Protein AF-A0A8X6KFC6-F1 (afdb_monomer_lite)

Secondary structure (DSSP, 8-state):
--PPP-PPPHHHHHHHHHHHHTT--HHHHHHHHT--HHHHHHHHHHHHHH---SPPPPPP----PPPHHHHHHHHHHHHH---GGGHHHHHHHHHHHHHHHHHHT--

InterPro domains:
  IPR009057 Homedomain-like superfamily [SSF46689] (2-92)
  IPR036388 Winged helix-like DNA-binding domain superfamily [G3DSA:1.10.10.10] (2-54)

Sequence (107 aa):
MTRSPKEATKRVRKLFVFHFNEGKSARCIAKLVNDHHPTMQYVIRLFKEENRIEKNKPSKECPKRLTQSDHRFIVRKFIKTPRFDVWDKMQACIRNRKSKTTKLSVI

Radius of gyration: 24.63 Å; chains: 1; bounding box: 44×31×63 Å

Foldseek 3Di:
DDDDDDADD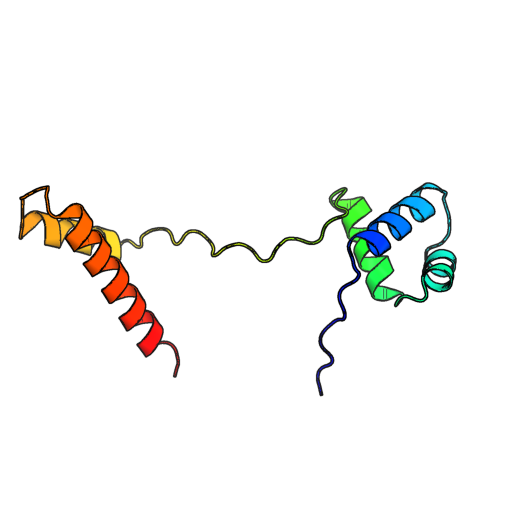LVLLVQLVVVVVVVDDLVVSCVVSVHDSVNSVVSVVCCVPPVDSDDDDPPPPDPDDQDPVNVVVVVVVCVVPVDPVCPVVSVVVVVVVVVVVVVVVPD

Organism: Trichonephila clavata (NCBI:txid2740835)

Structure (mmCIF, N/CA/C/O backbone):
data_AF-A0A8X6KFC6-F1
#
_entry.id   AF-A0A8X6KFC6-F1
#
loop_
_atom_site.group_PDB
_atom_site.id
_atom_site.type_symbol
_atom_site.label_atom_id
_atom_site.label_alt_id
_atom_site.label_comp_id
_atom_site.label_asym_id
_atom_site.label_entity_id
_atom_site.label_seq_id
_atom_site.pdbx_PDB_ins_code
_atom_site.Cartn_x
_atom_site.Cartn_y
_atom_site.Cartn_z
_atom_site.occupancy
_atom_site.B_iso_or_equiv
_atom_site.auth_seq_id
_atom_site.auth_comp_id
_atom_site.auth_asym_id
_atom_site.auth_atom_id
_atom_site.pdbx_PDB_model_num
ATOM 1 N N . MET A 1 1 ? 9.675 -17.777 12.733 1.00 41.97 1 MET A N 1
ATOM 2 C CA . MET A 1 1 ? 8.550 -17.562 11.794 1.00 41.97 1 MET A CA 1
ATOM 3 C C . MET A 1 1 ? 8.170 -16.088 11.811 1.00 41.97 1 MET A C 1
ATOM 5 O O . MET A 1 1 ? 7.612 -15.624 12.796 1.00 41.97 1 MET A O 1
ATOM 9 N N . THR A 1 2 ? 8.525 -15.320 10.783 1.00 47.56 2 THR A N 1
ATOM 10 C CA . THR A 1 2 ? 8.122 -13.911 10.659 1.00 47.56 2 THR A CA 1
ATOM 11 C C . THR A 1 2 ? 6.700 -13.851 10.105 1.00 47.56 2 THR A C 1
ATOM 13 O O . THR A 1 2 ? 6.445 -14.188 8.953 1.00 47.56 2 THR A O 1
ATOM 16 N N . ARG A 1 3 ? 5.738 -13.479 10.956 1.00 50.12 3 ARG A N 1
ATOM 17 C CA . ARG A 1 3 ? 4.333 -13.314 10.565 1.00 50.12 3 ARG A CA 1
ATOM 18 C C . ARG A 1 3 ? 4.242 -12.116 9.617 1.00 50.12 3 ARG A C 1
ATOM 20 O O . ARG A 1 3 ? 4.559 -10.999 10.020 1.00 50.12 3 ARG A O 1
ATOM 27 N N . SER A 1 4 ? 3.843 -12.339 8.367 1.00 55.78 4 SER A N 1
ATOM 28 C CA . SER A 1 4 ? 3.606 -11.245 7.424 1.00 55.78 4 SER A CA 1
ATOM 29 C C . SER A 1 4 ? 2.504 -10.325 7.977 1.00 55.78 4 SER A C 1
ATOM 31 O O . SER A 1 4 ? 1.502 -10.824 8.507 1.00 55.78 4 SER A O 1
ATOM 33 N N . PRO A 1 5 ? 2.669 -8.989 7.924 1.00 61.06 5 PRO A N 1
ATOM 34 C CA . PRO A 1 5 ? 1.659 -8.075 8.443 1.00 61.06 5 PRO A CA 1
ATOM 35 C C . PRO A 1 5 ? 0.330 -8.280 7.709 1.00 61.06 5 PRO A C 1
ATOM 37 O O . PRO A 1 5 ? 0.252 -8.101 6.494 1.00 61.06 5 PRO A O 1
ATOM 40 N N . LYS A 1 6 ? -0.723 -8.660 8.442 1.00 67.69 6 LYS A N 1
ATOM 41 C CA . LYS A 1 6 ? -2.077 -8.774 7.888 1.00 67.69 6 LYS A CA 1
ATOM 42 C C . LYS A 1 6 ? -2.561 -7.364 7.559 1.00 67.69 6 LYS A C 1
ATOM 44 O O . LYS A 1 6 ? -2.698 -6.527 8.448 1.00 67.69 6 LYS A O 1
ATOM 49 N N . GLU A 1 7 ? -2.755 -7.073 6.279 1.00 68.44 7 GLU A N 1
ATOM 50 C CA . GLU A 1 7 ? -3.152 -5.732 5.866 1.00 68.44 7 GLU A CA 1
ATOM 51 C C . GLU A 1 7 ? -4.631 -5.475 6.160 1.00 68.44 7 GLU A C 1
ATOM 53 O O . GLU A 1 7 ? -5.500 -6.243 5.744 1.00 68.44 7 GLU A O 1
ATOM 58 N N . ALA A 1 8 ? -4.928 -4.357 6.829 1.00 73.75 8 ALA A N 1
ATOM 59 C CA . ALA A 1 8 ? -6.302 -3.890 6.965 1.00 73.75 8 ALA A CA 1
ATOM 60 C C . ALA A 1 8 ? -6.902 -3.585 5.587 1.00 73.75 8 ALA A C 1
ATOM 62 O O . ALA A 1 8 ? -6.316 -2.858 4.773 1.00 73.75 8 ALA A O 1
ATOM 63 N N . THR A 1 9 ? -8.101 -4.113 5.346 1.00 84.38 9 THR A N 1
ATOM 64 C CA . THR A 1 9 ? -8.850 -3.829 4.123 1.00 84.38 9 THR A CA 1
ATOM 65 C C . THR A 1 9 ? -9.249 -2.352 4.056 1.00 84.38 9 THR A C 1
ATOM 67 O O . THR A 1 9 ? -9.404 -1.663 5.066 1.00 84.38 9 THR A O 1
ATOM 70 N N . LYS A 1 10 ? -9.466 -1.841 2.840 1.00 85.75 10 LYS A N 1
ATOM 71 C CA . LYS A 1 10 ? -9.869 -0.442 2.604 1.00 85.75 10 LYS A CA 1
ATOM 72 C C . LYS A 1 10 ? -11.135 -0.041 3.378 1.00 85.75 10 LYS A C 1
ATOM 74 O O . LYS A 1 10 ? -11.241 1.100 3.816 1.00 85.75 10 LYS A O 1
ATOM 79 N N . ARG A 1 11 ? -12.083 -0.971 3.558 1.00 87.06 11 ARG A N 1
ATOM 80 C CA . ARG A 1 11 ? -13.324 -0.744 4.322 1.00 87.06 11 ARG A CA 1
ATOM 81 C C . ARG A 1 11 ? -13.035 -0.482 5.800 1.00 87.06 11 ARG A C 1
ATOM 83 O O . ARG A 1 11 ? -13.535 0.495 6.342 1.00 87.06 11 ARG A O 1
ATOM 90 N N . VAL A 1 12 ? -12.168 -1.291 6.405 1.00 86.94 12 VAL A N 1
ATOM 91 C CA . VAL A 1 12 ? -11.752 -1.144 7.807 1.00 86.94 12 VAL A CA 1
ATOM 92 C C . VAL A 1 12 ? -11.069 0.206 8.046 1.00 86.94 12 VAL A C 1
ATOM 94 O O . VAL A 1 12 ? -11.418 0.917 8.983 1.00 86.94 12 VAL A O 1
ATOM 97 N N . ARG A 1 13 ? -10.177 0.632 7.141 1.00 87.69 13 ARG A N 1
ATOM 98 C CA . ARG A 1 13 ? -9.524 1.951 7.244 1.00 87.69 13 ARG A CA 1
ATOM 99 C C . ARG A 1 13 ? -10.503 3.122 7.158 1.00 87.69 13 ARG A C 1
ATOM 101 O O . ARG A 1 13 ? -10.359 4.080 7.908 1.00 87.69 13 ARG A O 1
ATOM 108 N N . LYS A 1 14 ? -11.510 3.039 6.279 1.00 90.19 14 LYS A N 1
ATOM 109 C CA . LYS A 1 14 ? -12.588 4.041 6.213 1.00 90.19 14 LYS A CA 1
ATOM 110 C C . LYS A 1 14 ? -13.366 4.112 7.527 1.00 90.19 14 LYS A C 1
ATOM 112 O O . LYS A 1 14 ? -13.662 5.209 7.984 1.00 90.19 14 LYS A O 1
ATOM 117 N N . LEU A 1 15 ? -13.644 2.961 8.141 1.00 89.50 15 LEU A N 1
ATOM 118 C CA . LEU A 1 15 ? -14.344 2.890 9.424 1.00 89.50 15 LEU A CA 1
ATOM 119 C C . LEU A 1 15 ? -13.534 3.541 10.556 1.00 89.50 15 LEU A C 1
ATOM 121 O O . LEU A 1 15 ? -14.089 4.261 11.381 1.00 89.50 15 LEU A O 1
ATOM 125 N N . PHE A 1 16 ? -12.211 3.339 10.563 1.00 88.94 16 PHE A N 1
ATOM 126 C CA . PHE A 1 16 ? -11.318 4.001 11.515 1.00 88.94 16 PHE A CA 1
ATOM 127 C C . PHE A 1 16 ? -11.365 5.520 11.401 1.00 88.94 16 PHE A C 1
ATOM 129 O O . PHE A 1 16 ? -11.515 6.192 12.416 1.00 88.94 16 PHE A O 1
ATOM 136 N N . VAL A 1 17 ? -11.265 6.056 10.182 1.00 89.25 17 VAL A N 1
ATOM 137 C CA . VAL A 1 17 ? -11.310 7.506 9.948 1.00 89.25 17 VAL A CA 1
ATOM 138 C C . VAL A 1 17 ? -12.676 8.083 10.319 1.00 89.25 17 VAL A C 1
ATOM 140 O O . VAL A 1 17 ? -12.738 9.126 10.958 1.00 89.25 17 VAL A O 1
ATOM 143 N N . PHE A 1 18 ? -13.763 7.380 9.990 1.00 91.62 18 PHE A N 1
ATOM 144 C CA . PHE A 1 18 ? -15.120 7.798 10.337 1.00 91.62 18 PHE A CA 1
ATOM 145 C C . PHE A 1 18 ? -15.290 7.976 11.852 1.00 91.62 18 PHE A C 1
ATOM 147 O O . PHE A 1 18 ? -15.613 9.066 12.311 1.00 91.62 18 PHE A O 1
ATOM 154 N N . HIS A 1 19 ? -14.970 6.951 12.644 1.00 90.31 19 HIS A N 1
ATOM 155 C CA . HIS A 1 19 ? -15.090 7.035 14.101 1.00 90.31 19 HIS A CA 1
ATOM 156 C C . HIS A 1 19 ? -14.060 7.963 14.753 1.00 90.31 19 HIS A C 1
ATOM 158 O O . HIS A 1 19 ? -14.325 8.527 15.813 1.00 90.31 19 HIS A O 1
ATOM 164 N N . PHE A 1 20 ? -12.887 8.127 14.141 1.00 88.88 20 PHE A N 1
ATOM 165 C CA . PHE A 1 20 ? -11.902 9.102 14.598 1.00 88.88 20 PHE A CA 1
ATOM 166 C C . PHE A 1 20 ? -12.425 10.537 14.434 1.00 88.88 20 PHE A C 1
ATOM 168 O O . PHE A 1 20 ? -12.284 11.337 15.354 1.00 88.88 20 PHE A O 1
ATOM 175 N N . ASN A 1 21 ? -13.096 10.838 13.317 1.00 90.25 21 ASN A N 1
ATOM 176 C CA . ASN A 1 21 ? -13.742 12.134 13.087 1.00 90.25 21 ASN A CA 1
ATOM 177 C C . ASN A 1 21 ? -14.944 12.372 14.017 1.00 90.25 21 ASN A C 1
ATOM 179 O O . ASN A 1 21 ? -15.212 13.512 14.376 1.00 90.25 21 ASN A O 1
ATOM 183 N N . GLU A 1 22 ? -15.623 11.313 14.467 1.00 92.69 22 GLU A N 1
ATOM 184 C CA . GLU A 1 22 ? -16.633 11.386 15.539 1.00 92.69 22 GLU A CA 1
ATOM 185 C C . GLU A 1 22 ? -16.026 11.657 16.933 1.00 92.69 22 GLU A C 1
ATOM 187 O O . GLU A 1 22 ? -16.759 11.763 17.914 1.00 92.69 22 GLU A O 1
ATOM 192 N N . GLY A 1 23 ? -14.695 11.721 17.061 1.00 90.44 23 GLY A N 1
ATOM 193 C CA . GLY A 1 23 ? -14.005 11.974 18.328 1.00 90.44 23 GLY A CA 1
ATOM 194 C C . GLY A 1 23 ? -13.842 10.741 19.222 1.00 90.44 23 GLY A C 1
ATOM 195 O O . GLY A 1 23 ? -13.459 10.864 20.388 1.00 90.44 23 GLY A O 1
ATOM 196 N N . LYS A 1 24 ? -14.104 9.529 18.714 1.00 91.31 24 LYS A N 1
ATOM 197 C CA . LYS A 1 24 ? -13.920 8.300 19.500 1.00 91.31 24 LYS A CA 1
ATOM 198 C C . LYS A 1 24 ? -12.434 8.015 19.716 1.00 91.31 24 LYS A C 1
ATOM 200 O O . LYS A 1 24 ? -11.602 8.161 18.820 1.00 91.31 24 LYS A O 1
ATOM 205 N N . SER A 1 25 ? -12.098 7.537 20.916 1.00 88.19 25 SER A N 1
ATOM 206 C CA . SER A 1 25 ? -10.717 7.164 21.233 1.00 88.19 25 SER A CA 1
ATOM 207 C C . SER A 1 25 ? -10.244 5.989 20.375 1.00 88.19 25 SER A C 1
ATOM 209 O O . SER A 1 25 ? -11.015 5.080 20.048 1.00 88.19 25 SER A O 1
ATOM 211 N N . ALA A 1 26 ? -8.940 5.950 20.088 1.00 82.50 26 ALA A N 1
ATOM 212 C CA . ALA A 1 26 ? -8.364 4.861 19.309 1.00 82.50 26 ALA A CA 1
ATOM 213 C C . ALA A 1 26 ? -8.598 3.482 19.947 1.00 82.50 26 ALA A C 1
ATOM 215 O O . ALA A 1 26 ? -8.873 2.495 19.272 1.00 82.50 26 ALA A O 1
ATOM 216 N N . ARG A 1 27 ? -8.581 3.425 21.280 1.00 86.38 27 ARG A N 1
ATOM 217 C CA . ARG A 1 27 ? -8.847 2.196 22.027 1.00 86.38 27 ARG A CA 1
ATOM 218 C C . ARG A 1 27 ? -10.283 1.697 21.833 1.00 86.38 27 ARG A C 1
ATOM 220 O O . ARG A 1 27 ? -10.479 0.497 21.667 1.00 86.38 27 ARG A O 1
ATOM 227 N N . CYS A 1 28 ? -11.272 2.593 21.848 1.00 89.00 28 CYS A N 1
ATOM 228 C CA . CYS A 1 28 ? -12.679 2.225 21.644 1.00 89.00 28 CYS A CA 1
ATOM 229 C C . CYS A 1 28 ? -12.919 1.691 20.231 1.00 89.00 28 CYS A C 1
ATOM 231 O O . CYS A 1 28 ? -13.598 0.686 20.047 1.00 89.00 28 CYS A O 1
ATOM 233 N N . ILE A 1 29 ? -12.313 2.335 19.242 1.00 87.69 29 ILE A N 1
ATOM 234 C CA . ILE A 1 29 ? -12.438 1.954 17.838 1.00 87.69 29 ILE A CA 1
ATOM 235 C C . ILE A 1 29 ? -11.769 0.595 17.574 1.00 87.69 29 ILE A C 1
ATOM 237 O O . ILE A 1 29 ? -12.355 -0.248 16.903 1.00 87.69 29 ILE A O 1
ATOM 241 N N . ALA A 1 30 ? -10.583 0.341 18.137 1.00 85.50 30 ALA A N 1
ATOM 242 C CA . ALA A 1 30 ? -9.904 -0.950 17.994 1.00 85.50 30 ALA A CA 1
ATOM 243 C C . ALA A 1 30 ? -10.745 -2.112 18.552 1.00 85.50 30 ALA A C 1
ATOM 245 O O . ALA A 1 30 ? -10.836 -3.163 17.919 1.00 85.50 30 ALA A O 1
ATOM 246 N N . LYS A 1 31 ? -11.417 -1.899 19.695 1.00 89.19 31 LYS A N 1
ATOM 247 C CA . LYS A 1 31 ? -12.374 -2.867 20.257 1.00 89.19 31 LYS A CA 1
ATOM 248 C C . LYS A 1 31 ? -13.579 -3.085 19.339 1.00 89.19 31 LYS A C 1
ATOM 250 O O . LYS A 1 31 ? -14.007 -4.216 19.170 1.00 89.19 31 LYS A O 1
ATOM 255 N N . LEU A 1 32 ? -14.105 -2.019 18.737 1.00 87.75 32 LEU A N 1
ATOM 256 C CA . LEU A 1 32 ? -15.276 -2.084 17.858 1.00 87.75 32 LEU A CA 1
ATOM 257 C C . LEU A 1 32 ? -14.996 -2.846 16.554 1.00 87.75 32 LEU A C 1
ATOM 259 O O . LEU A 1 32 ? -15.853 -3.570 16.061 1.00 87.75 32 LEU A O 1
ATOM 263 N N . VAL A 1 33 ? -13.792 -2.697 16.003 1.00 82.38 33 VAL A N 1
ATOM 264 C CA . VAL A 1 33 ? -13.404 -3.292 14.714 1.00 82.38 33 VAL A CA 1
ATOM 265 C C . VAL A 1 33 ? -12.698 -4.647 14.883 1.00 82.38 33 VAL A C 1
ATOM 267 O O . VAL A 1 33 ? -12.405 -5.309 13.891 1.00 82.38 33 VAL A O 1
ATOM 270 N N . ASN A 1 34 ? -12.456 -5.091 16.126 1.00 85.38 34 ASN A N 1
ATOM 271 C CA . ASN A 1 34 ? -11.702 -6.310 16.456 1.00 85.38 34 ASN A CA 1
ATOM 272 C C . ASN A 1 34 ? -10.359 -6.407 15.706 1.00 85.38 34 ASN A C 1
ATOM 274 O O . ASN A 1 34 ? -9.932 -7.485 15.291 1.00 85.38 34 ASN A O 1
ATOM 278 N N . ASP A 1 35 ? -9.695 -5.269 15.508 1.00 77.75 35 ASP A N 1
ATOM 279 C CA . ASP A 1 35 ? -8.454 -5.176 14.740 1.00 77.75 35 ASP A CA 1
ATOM 280 C C . ASP A 1 35 ? -7.290 -4.737 15.634 1.00 77.75 35 ASP A C 1
ATOM 282 O O . ASP A 1 35 ? -7.458 -4.189 16.729 1.00 77.75 35 ASP A O 1
ATOM 286 N N . HIS A 1 36 ? -6.074 -5.010 15.177 1.00 77.62 36 HIS A N 1
ATOM 287 C CA . HIS A 1 36 ? -4.882 -4.812 15.977 1.00 77.62 36 HIS A CA 1
ATOM 288 C C . HIS A 1 36 ? -4.563 -3.317 16.147 1.00 77.62 36 HIS A C 1
ATOM 290 O O . HIS A 1 36 ? -4.446 -2.559 15.183 1.00 77.62 36 HIS A O 1
ATOM 296 N N . HIS A 1 37 ? -4.366 -2.900 17.398 1.00 77.38 37 HIS A N 1
ATOM 297 C CA . HIS A 1 37 ? -4.127 -1.507 17.789 1.00 77.38 37 HIS A CA 1
ATOM 298 C C . HIS A 1 37 ? -2.998 -0.783 17.009 1.00 77.38 37 HIS A C 1
ATOM 300 O O . HIS A 1 37 ? -3.216 0.357 16.595 1.00 77.38 37 HIS A O 1
ATOM 306 N N . PRO A 1 38 ? -1.834 -1.399 16.713 1.00 82.19 38 PRO A N 1
ATOM 307 C CA . PRO A 1 38 ? -0.789 -0.791 15.883 1.00 82.19 38 PRO A CA 1
ATOM 308 C C . PRO A 1 38 ? -1.244 -0.472 14.456 1.00 82.19 38 PRO A C 1
ATOM 310 O O . PRO A 1 38 ? -0.876 0.569 13.912 1.00 82.19 38 PRO A O 1
ATOM 313 N N . THR A 1 39 ? -2.073 -1.330 13.851 1.00 81.00 39 THR A N 1
ATOM 314 C CA . THR A 1 39 ? -2.635 -1.092 12.513 1.00 81.00 39 THR A CA 1
ATOM 315 C C . THR A 1 39 ? -3.493 0.164 12.516 1.00 81.00 39 THR A C 1
ATOM 317 O O . THR A 1 39 ? -3.398 0.992 11.612 1.00 81.00 39 THR A O 1
ATOM 320 N N . MET A 1 40 ? -4.294 0.335 13.565 1.00 84.94 40 MET A N 1
ATOM 321 C CA . MET A 1 40 ? -5.140 1.506 13.721 1.00 84.94 40 MET A CA 1
ATOM 322 C C . MET A 1 40 ? -4.321 2.787 13.944 1.00 84.94 40 MET A C 1
ATOM 324 O O . MET A 1 40 ? -4.577 3.799 13.292 1.00 84.94 40 MET A O 1
ATOM 328 N N . GLN A 1 41 ? -3.316 2.748 14.824 1.00 86.75 41 GLN A N 1
ATOM 329 C CA . GLN A 1 41 ? -2.428 3.892 15.060 1.00 86.75 41 GLN A CA 1
ATOM 330 C C . GLN A 1 41 ? -1.708 4.327 13.782 1.00 86.75 41 GLN A C 1
ATOM 332 O O . GLN A 1 41 ? -1.621 5.520 13.500 1.00 86.75 41 GLN A O 1
ATOM 337 N N . TYR A 1 42 ? -1.243 3.364 12.983 1.00 85.56 42 TYR A N 1
ATOM 338 C CA . TYR A 1 42 ? -0.625 3.631 11.689 1.00 85.56 42 TYR A CA 1
ATOM 339 C C . TYR A 1 42 ? -1.582 4.358 10.735 1.00 85.56 42 TYR A C 1
ATOM 341 O O . TYR A 1 42 ? -1.197 5.348 10.116 1.00 85.56 42 TYR A O 1
ATOM 349 N N . VAL A 1 43 ? -2.839 3.909 10.650 1.00 85.69 43 VAL A N 1
ATOM 350 C CA . VAL A 1 43 ? -3.861 4.534 9.796 1.00 85.69 43 VAL A CA 1
ATOM 351 C C . VAL A 1 43 ? -4.194 5.951 10.264 1.00 85.69 43 VAL A C 1
ATOM 353 O O . VAL A 1 43 ? -4.268 6.848 9.431 1.00 85.69 43 VAL A O 1
ATOM 356 N N . ILE A 1 44 ? -4.339 6.184 11.573 1.00 87.44 44 ILE A N 1
ATOM 357 C CA . ILE A 1 44 ? -4.591 7.536 12.100 1.00 87.44 44 ILE A CA 1
ATOM 358 C C . ILE A 1 44 ? -3.410 8.463 11.824 1.00 87.44 44 ILE A C 1
ATOM 360 O O . ILE A 1 44 ? -3.622 9.606 11.430 1.00 87.44 44 ILE A O 1
ATOM 364 N N . ARG A 1 45 ? -2.174 7.993 12.028 1.00 89.12 45 ARG A N 1
ATOM 365 C CA . ARG A 1 45 ? -0.975 8.796 11.761 1.00 89.12 45 ARG A CA 1
ATOM 366 C C . ARG A 1 45 ? -0.932 9.244 10.299 1.00 89.12 45 ARG A C 1
ATOM 368 O O . ARG A 1 45 ? -0.829 10.436 10.044 1.00 89.12 45 ARG A O 1
ATOM 375 N N . LEU A 1 46 ? -1.116 8.311 9.362 1.00 86.31 46 LEU A N 1
ATOM 376 C CA . LEU A 1 46 ? -1.178 8.626 7.931 1.00 86.31 46 LEU A CA 1
ATOM 377 C C . LEU A 1 46 ? -2.329 9.570 7.575 1.00 86.31 46 LEU A C 1
ATOM 379 O O . LEU A 1 46 ? -2.178 10.424 6.706 1.00 86.31 46 LEU A O 1
ATOM 383 N N . PHE A 1 47 ? -3.482 9.425 8.229 1.00 87.12 47 PHE A N 1
ATOM 384 C CA . PHE A 1 47 ? -4.607 10.324 8.008 1.00 87.12 47 PHE A CA 1
ATOM 385 C C . PHE A 1 47 ? -4.292 11.747 8.486 1.00 87.12 47 PHE A C 1
ATOM 387 O O . PHE A 1 47 ? -4.554 12.694 7.758 1.00 87.12 47 PHE A O 1
ATOM 394 N N . LYS A 1 48 ? -3.665 11.906 9.658 1.00 87.38 48 LYS A N 1
ATOM 395 C CA . LYS A 1 48 ? -3.246 13.220 10.168 1.00 87.38 48 LYS A CA 1
ATOM 396 C C . LYS A 1 48 ? -2.172 13.883 9.304 1.00 87.38 48 LYS A C 1
ATOM 398 O O . LYS A 1 48 ? -2.230 15.088 9.099 1.00 87.38 48 LYS A O 1
ATOM 403 N N . GLU A 1 49 ? -1.190 13.113 8.841 1.00 87.50 49 GLU A N 1
ATOM 404 C CA . GLU A 1 49 ? -0.034 13.636 8.100 1.00 87.50 49 GLU A CA 1
ATOM 405 C C . GLU A 1 49 ? -0.339 13.861 6.612 1.00 87.50 49 GLU A C 1
ATOM 407 O O . GLU A 1 49 ? 0.032 14.885 6.049 1.00 87.50 49 GLU A O 1
ATOM 412 N N . GLU A 1 50 ? -1.017 12.913 5.962 1.00 82.69 50 GLU A N 1
ATOM 413 C CA . GLU A 1 50 ? -1.176 12.893 4.503 1.00 82.69 50 GLU A CA 1
ATOM 414 C C . GLU A 1 50 ? -2.642 13.011 4.043 1.00 82.69 50 GLU A C 1
ATOM 416 O O . GLU A 1 50 ? -2.894 13.067 2.839 1.00 82.69 50 GLU A O 1
ATOM 421 N N . ASN A 1 51 ? -3.623 13.004 4.960 1.00 82.75 51 ASN A N 1
ATOM 422 C CA . ASN A 1 51 ? -5.062 12.877 4.659 1.00 82.75 51 ASN A CA 1
ATOM 423 C C . ASN A 1 51 ? -5.402 11.651 3.787 1.00 82.75 51 ASN A C 1
ATOM 425 O O . ASN A 1 51 ? -6.398 11.624 3.059 1.00 82.75 51 ASN A O 1
ATOM 429 N N . ARG A 1 52 ? -4.574 10.598 3.851 1.00 78.50 52 ARG A N 1
ATOM 430 C CA . ARG A 1 52 ? -4.724 9.394 3.022 1.00 78.50 52 ARG A CA 1
ATOM 431 C C . ARG A 1 52 ? -5.456 8.282 3.761 1.00 78.50 52 ARG A C 1
ATOM 433 O O . ARG A 1 52 ? -5.116 7.914 4.879 1.00 78.50 52 ARG A O 1
ATOM 440 N N . ILE A 1 53 ? -6.436 7.690 3.079 1.00 75.00 53 ILE A N 1
ATOM 441 C CA . ILE A 1 53 ? -7.207 6.531 3.566 1.00 75.00 53 ILE A CA 1
ATOM 442 C C . ILE A 1 53 ? -6.728 5.230 2.898 1.00 75.00 53 ILE A C 1
ATOM 444 O O . ILE A 1 53 ? -6.833 4.129 3.450 1.00 75.00 53 ILE A O 1
ATOM 448 N N . GLU A 1 54 ? -6.189 5.339 1.685 1.00 74.69 54 GLU A N 1
ATOM 449 C CA . GLU A 1 54 ? -5.640 4.215 0.934 1.00 74.69 54 GLU A CA 1
ATOM 450 C C . GLU A 1 54 ? -4.151 4.046 1.238 1.00 74.69 54 GLU A C 1
ATOM 452 O O . GLU A 1 54 ? -3.406 5.019 1.302 1.00 74.69 54 GLU A O 1
ATOM 457 N N . LYS A 1 55 ? -3.710 2.793 1.406 1.00 70.31 55 LYS A N 1
ATOM 458 C CA . LYS A 1 55 ? -2.275 2.485 1.443 1.00 70.31 55 LYS A CA 1
ATOM 459 C C . LYS A 1 55 ? -1.731 2.623 0.027 1.00 70.31 55 LYS A C 1
ATOM 461 O O . LYS A 1 55 ? -2.429 2.273 -0.927 1.00 70.31 55 LYS A O 1
ATOM 466 N N . ASN A 1 56 ? -0.488 3.088 -0.087 1.00 70.69 56 ASN A N 1
ATOM 467 C CA . ASN A 1 56 ? 0.217 3.141 -1.361 1.00 70.69 56 ASN A CA 1
ATOM 468 C C . ASN A 1 56 ? 0.098 1.793 -2.071 1.00 70.69 56 ASN A C 1
ATOM 470 O O . ASN A 1 56 ? 0.459 0.750 -1.518 1.00 70.69 56 ASN A O 1
ATOM 474 N N . LYS A 1 57 ? -0.419 1.824 -3.304 1.00 70.69 57 LYS A N 1
ATOM 475 C CA . LYS A 1 57 ? -0.282 0.686 -4.212 1.00 70.69 57 LYS A CA 1
ATOM 476 C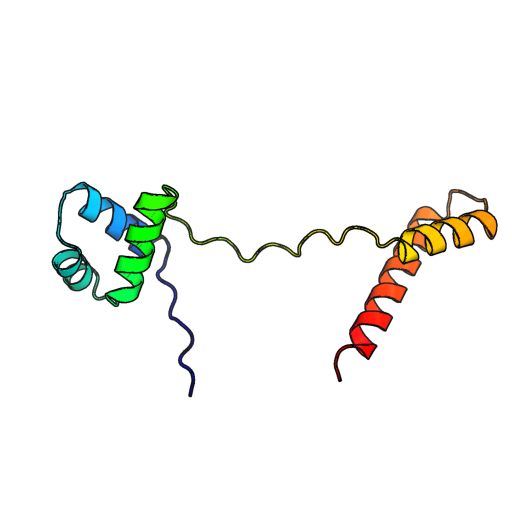 C . LYS A 1 57 ? 1.215 0.369 -4.295 1.00 70.69 57 LYS A C 1
ATOM 478 O O . LYS A 1 57 ? 2.005 1.319 -4.306 1.00 70.69 57 LYS A O 1
ATOM 483 N N . PRO A 1 58 ? 1.621 -0.914 -4.343 1.00 64.06 58 PRO A N 1
ATOM 484 C CA . PRO A 1 58 ? 3.002 -1.231 -4.670 1.00 64.06 58 PRO A CA 1
ATOM 485 C C . PRO A 1 58 ? 3.341 -0.454 -5.940 1.00 64.06 58 PRO A C 1
ATOM 487 O O . PRO A 1 58 ? 2.587 -0.511 -6.918 1.00 64.06 58 PRO A O 1
ATOM 490 N N . SER A 1 59 ? 4.382 0.377 -5.857 1.00 64.19 59 SER A N 1
ATOM 491 C CA . SER A 1 59 ? 4.777 1.236 -6.966 1.00 64.19 59 SER A CA 1
ATOM 492 C C . SER A 1 59 ? 4.933 0.343 -8.189 1.00 64.19 59 SER A C 1
ATOM 494 O O . SER A 1 59 ? 5.711 -0.614 -8.152 1.00 64.19 59 SER A O 1
ATOM 496 N N . LYS A 1 60 ? 4.147 0.597 -9.244 1.00 64.56 60 LYS A N 1
ATOM 497 C CA . LYS A 1 60 ? 4.410 -0.025 -10.542 1.00 64.56 60 LYS A CA 1
ATOM 498 C C . LYS A 1 60 ? 5.832 0.382 -10.882 1.00 64.56 60 LYS A C 1
ATOM 500 O O . LYS A 1 60 ? 6.111 1.576 -10.851 1.00 64.56 60 LYS A O 1
ATOM 505 N N . GLU A 1 61 ? 6.685 -0.623 -11.065 1.00 64.75 61 GLU A N 1
ATOM 506 C CA . GLU A 1 61 ? 8.122 -0.537 -11.327 1.00 64.75 61 GLU A CA 1
ATOM 507 C C . GLU A 1 61 ? 8.588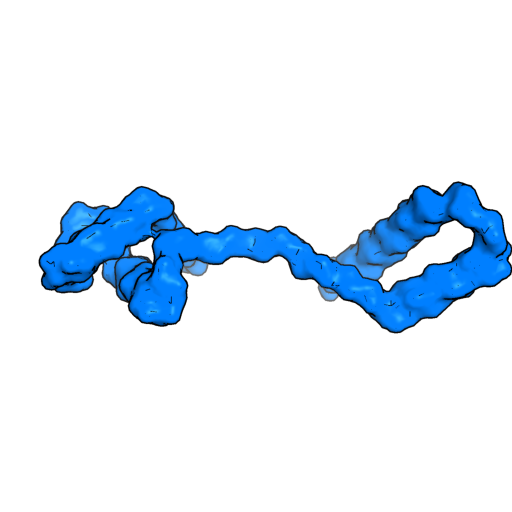 0.881 -11.654 1.00 64.75 61 GLU A C 1
ATOM 509 O O . GLU A 1 61 ? 8.189 1.444 -12.676 1.00 64.75 61 GLU A O 1
ATOM 514 N N . CYS A 1 62 ? 9.418 1.464 -10.781 1.00 65.94 62 CYS A N 1
ATOM 515 C CA . CYS A 1 62 ? 9.972 2.793 -11.010 1.00 65.94 62 CYS A CA 1
ATOM 516 C C . CYS A 1 62 ? 10.491 2.870 -12.454 1.00 65.94 62 CYS A C 1
ATOM 518 O O . CYS A 1 62 ? 11.306 2.016 -12.827 1.00 65.94 62 CYS A O 1
ATOM 520 N N . PRO A 1 63 ? 10.036 3.840 -13.273 1.00 62.72 63 PRO A N 1
ATOM 521 C CA . PRO A 1 63 ? 10.452 3.921 -14.662 1.00 62.72 63 PRO A CA 1
ATOM 522 C C . PRO A 1 63 ? 11.975 4.005 -14.688 1.00 62.72 63 PRO A C 1
ATOM 524 O O . PRO A 1 63 ? 12.573 4.969 -14.203 1.00 62.72 63 PRO A O 1
ATOM 527 N N . LYS A 1 64 ? 12.616 2.944 -15.189 1.00 75.25 64 LYS A N 1
ATOM 528 C CA . LYS A 1 64 ? 14.074 2.869 -15.234 1.00 75.25 64 LYS A CA 1
ATOM 529 C C . LYS A 1 64 ? 14.551 3.921 -16.222 1.00 75.25 64 LYS A C 1
ATOM 531 O O . LYS A 1 64 ? 14.481 3.700 -17.432 1.00 75.25 64 LYS A O 1
ATOM 536 N N . ARG A 1 65 ? 15.044 5.048 -15.699 1.00 80.50 65 ARG A N 1
ATOM 537 C CA . ARG A 1 65 ? 15.791 6.028 -16.490 1.00 80.50 65 ARG A CA 1
ATOM 538 C C . ARG A 1 65 ? 16.893 5.280 -17.237 1.00 80.50 65 ARG A C 1
ATOM 540 O O . ARG A 1 65 ? 17.533 4.383 -16.681 1.00 80.50 65 ARG A O 1
ATOM 547 N N . LEU A 1 66 ? 17.065 5.601 -18.513 1.00 79.62 66 LEU A N 1
ATOM 548 C CA . LEU A 1 66 ? 18.163 5.046 -19.290 1.00 79.62 66 LEU A CA 1
ATOM 549 C C . LEU A 1 66 ? 19.480 5.484 -18.648 1.00 79.62 66 LEU A C 1
ATOM 551 O O . LEU A 1 66 ? 19.654 6.642 -18.270 1.00 79.62 66 LEU A O 1
ATOM 555 N N . THR A 1 67 ? 20.393 4.533 -18.484 1.00 84.00 67 THR A N 1
ATOM 556 C CA . THR A 1 67 ? 21.723 4.837 -17.957 1.00 84.00 67 THR A CA 1
ATOM 557 C C . THR A 1 67 ? 22.589 5.453 -19.055 1.00 84.00 67 THR A C 1
ATOM 559 O O . THR A 1 67 ? 22.338 5.263 -20.248 1.00 84.00 67 THR A O 1
ATOM 562 N N . GLN A 1 68 ? 23.673 6.134 -18.681 1.00 85.94 68 GLN A N 1
ATOM 563 C CA . GLN A 1 68 ? 24.644 6.653 -19.654 1.00 85.94 68 GLN A CA 1
ATOM 564 C C . GLN A 1 68 ? 25.197 5.535 -20.567 1.00 85.94 68 GLN A C 1
ATOM 566 O O . GLN A 1 68 ? 25.448 5.749 -21.753 1.00 85.94 68 GLN A O 1
ATOM 571 N N . SER A 1 69 ? 25.324 4.315 -20.037 1.00 85.06 69 SER A N 1
ATOM 572 C CA . SER A 1 69 ? 25.710 3.113 -20.784 1.00 85.06 69 SER A CA 1
ATOM 573 C C . SER A 1 69 ? 24.669 2.677 -21.815 1.00 85.06 69 SER A C 1
ATOM 575 O O . SER A 1 69 ? 25.040 2.194 -22.888 1.00 85.06 69 SER A O 1
ATOM 577 N N . ASP A 1 70 ? 23.381 2.846 -21.512 1.00 83.94 70 ASP A N 1
ATOM 578 C CA . ASP A 1 70 ? 22.294 2.582 -22.456 1.00 83.94 70 ASP A CA 1
ATOM 579 C C . ASP A 1 70 ? 22.298 3.622 -23.580 1.00 83.94 70 ASP A C 1
ATOM 581 O O . ASP A 1 70 ? 22.213 3.251 -24.748 1.00 83.94 70 ASP A O 1
ATOM 585 N N . HIS A 1 71 ? 22.511 4.902 -23.254 1.00 85.44 71 HIS A N 1
ATOM 586 C CA . HIS A 1 71 ? 22.640 5.968 -24.255 1.00 85.44 71 HIS A CA 1
ATOM 587 C C . HIS A 1 71 ? 23.808 5.709 -25.214 1.00 85.44 71 HIS A C 1
ATOM 589 O O . HIS A 1 71 ? 23.627 5.701 -26.430 1.00 85.44 71 HIS A O 1
ATOM 595 N N . ARG A 1 72 ? 25.002 5.404 -24.684 1.00 89.44 72 ARG A N 1
ATOM 596 C CA . ARG A 1 72 ? 26.181 5.066 -25.506 1.00 89.44 72 ARG A CA 1
ATOM 597 C C . ARG A 1 72 ? 25.930 3.850 -26.394 1.00 89.44 72 ARG A C 1
ATOM 599 O O . ARG A 1 72 ? 26.415 3.791 -27.521 1.00 89.44 72 ARG A O 1
ATOM 606 N N . PHE A 1 73 ? 25.194 2.864 -25.889 1.00 84.50 73 PHE A N 1
ATOM 607 C CA . PHE A 1 73 ? 24.847 1.674 -26.656 1.00 84.50 73 PHE A CA 1
ATOM 608 C C . PHE A 1 73 ? 23.891 1.988 -27.812 1.00 84.50 73 PHE A C 1
ATOM 610 O O . PHE A 1 73 ? 24.133 1.522 -28.925 1.00 84.50 73 PHE A O 1
ATOM 617 N N . ILE A 1 74 ? 22.866 2.808 -27.566 1.00 84.31 74 ILE A N 1
ATOM 618 C CA . ILE A 1 74 ? 21.926 3.279 -28.592 1.00 84.31 74 ILE A CA 1
ATOM 619 C C . ILE A 1 74 ? 22.685 4.024 -29.698 1.00 84.31 74 ILE A C 1
ATOM 621 O O . ILE A 1 74 ? 22.565 3.660 -30.865 1.00 84.31 74 ILE A O 1
ATOM 625 N N . VAL A 1 75 ? 23.555 4.974 -29.336 1.00 86.38 75 VAL A N 1
ATOM 626 C CA . VAL A 1 75 ? 24.367 5.740 -30.301 1.00 86.38 75 VAL A CA 1
ATOM 627 C C . VAL A 1 75 ? 25.271 4.824 -31.135 1.00 86.38 75 VAL A C 1
ATOM 629 O O . VAL A 1 75 ? 25.290 4.920 -32.358 1.00 86.38 75 VAL A O 1
ATOM 632 N N . ARG A 1 76 ? 25.976 3.869 -30.509 1.00 85.25 76 ARG A N 1
ATOM 633 C CA . ARG A 1 76 ? 26.826 2.903 -31.236 1.00 85.25 76 ARG A CA 1
ATOM 634 C C . ARG A 1 76 ? 26.040 2.048 -32.224 1.00 85.25 76 ARG A C 1
ATOM 636 O O . ARG A 1 76 ? 26.566 1.702 -33.278 1.00 85.25 76 ARG A O 1
ATOM 643 N N . LYS A 1 77 ? 24.816 1.652 -31.872 1.00 82.44 77 LYS A N 1
ATOM 644 C CA . LYS A 1 77 ? 23.955 0.885 -32.776 1.00 82.44 77 LYS A CA 1
ATOM 645 C C . LYS A 1 77 ? 23.470 1.740 -33.938 1.00 82.44 77 LYS A C 1
ATOM 647 O O . LYS A 1 77 ? 23.522 1.262 -35.064 1.00 82.44 77 LYS A O 1
ATOM 652 N N . PHE A 1 78 ? 23.115 2.993 -33.678 1.00 80.44 78 PHE A N 1
ATOM 653 C CA . PHE A 1 78 ? 22.692 3.935 -34.708 1.00 80.44 78 PHE A CA 1
ATOM 654 C C . PHE A 1 78 ? 23.797 4.207 -35.742 1.00 80.44 78 PHE A C 1
ATOM 656 O O . PHE A 1 78 ? 23.554 4.130 -36.939 1.00 80.44 78 PHE A O 1
ATOM 663 N N . ILE A 1 79 ? 25.041 4.400 -35.290 1.00 83.25 79 ILE A N 1
ATOM 664 C CA . ILE A 1 79 ? 26.203 4.578 -36.180 1.00 83.25 79 ILE A CA 1
ATOM 665 C C . ILE A 1 79 ? 26.449 3.329 -37.046 1.00 83.25 79 ILE A C 1
ATOM 667 O O . ILE A 1 79 ? 26.789 3.445 -38.218 1.00 83.25 79 ILE A O 1
ATOM 671 N N . LYS A 1 80 ? 26.274 2.121 -36.487 1.00 81.25 80 LYS A N 1
ATOM 672 C CA . LYS A 1 80 ? 26.502 0.858 -37.216 1.00 81.25 80 LYS A CA 1
ATOM 673 C C . LYS A 1 80 ? 25.396 0.515 -38.213 1.00 81.25 80 LYS A C 1
ATOM 675 O O . LYS A 1 80 ? 25.659 -0.175 -39.191 1.00 81.25 80 LYS A O 1
ATOM 680 N N . THR A 1 81 ? 24.163 0.930 -37.944 1.00 75.00 81 THR A N 1
ATOM 681 C CA . THR A 1 81 ? 23.005 0.676 -38.805 1.00 75.00 81 THR A CA 1
ATOM 682 C C . THR A 1 81 ? 22.181 1.958 -38.902 1.00 75.00 81 THR A C 1
ATOM 684 O O . THR A 1 81 ? 21.260 2.129 -38.106 1.00 75.00 81 THR A O 1
ATOM 687 N N . PRO A 1 82 ? 22.487 2.854 -39.859 1.00 68.44 82 PRO A N 1
ATOM 688 C CA . PRO A 1 82 ? 21.859 4.177 -39.946 1.00 68.44 82 PRO A CA 1
ATOM 689 C C . PRO A 1 82 ? 20.395 4.142 -40.418 1.00 68.44 82 PRO A C 1
ATOM 691 O O . PRO A 1 82 ? 19.755 5.184 -40.526 1.00 68.44 82 PRO A O 1
ATOM 694 N N . ARG A 1 83 ? 19.846 2.958 -40.724 1.00 69.25 83 ARG A N 1
ATOM 695 C CA . ARG A 1 83 ? 18.457 2.807 -41.174 1.00 69.25 83 ARG A CA 1
ATOM 696 C C . ARG A 1 83 ? 17.495 2.898 -39.987 1.00 69.25 83 ARG A C 1
ATOM 698 O O . ARG A 1 83 ? 17.647 2.180 -39.002 1.00 69.25 83 ARG A O 1
ATOM 705 N N . PHE A 1 84 ? 16.501 3.773 -40.113 1.00 58.28 84 PHE A N 1
ATOM 706 C CA . PHE A 1 84 ? 15.538 4.118 -39.061 1.00 58.28 84 PHE A CA 1
ATOM 707 C C . PHE A 1 84 ? 14.455 3.046 -38.816 1.00 58.28 84 PHE A C 1
ATOM 709 O O . PHE A 1 84 ? 13.901 3.001 -37.719 1.00 58.28 84 PHE A O 1
ATOM 716 N N . ASP A 1 85 ? 14.256 2.093 -39.739 1.00 61.03 85 ASP A N 1
ATOM 717 C CA . ASP A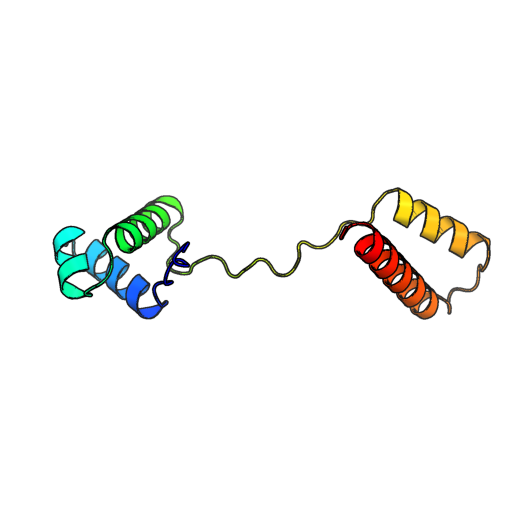 1 85 ? 13.322 0.941 -39.617 1.00 61.03 85 ASP A CA 1
ATOM 718 C C . ASP A 1 85 ? 13.735 -0.096 -38.548 1.00 61.03 85 ASP A C 1
ATOM 720 O O . ASP A 1 85 ? 13.260 -1.231 -38.483 1.00 61.03 85 ASP A O 1
ATOM 724 N N . VAL A 1 86 ? 14.697 0.275 -37.710 1.00 57.59 86 VAL A N 1
ATOM 725 C CA . VAL A 1 86 ? 15.371 -0.567 -36.727 1.00 57.59 86 VAL A CA 1
ATOM 726 C C . VAL A 1 86 ? 14.847 -0.285 -35.321 1.00 57.59 86 VAL A C 1
ATOM 728 O O . VAL A 1 86 ? 15.268 -0.964 -34.391 1.00 57.59 86 VAL A O 1
ATOM 731 N N . TRP A 1 87 ? 13.912 0.652 -35.127 1.00 66.50 87 TRP A N 1
ATOM 732 C CA . TRP A 1 87 ? 13.407 0.988 -33.791 1.00 66.50 87 TRP A CA 1
ATOM 733 C C . TRP A 1 87 ? 12.858 -0.235 -33.036 1.00 66.50 87 TRP A C 1
ATOM 735 O O . TRP A 1 87 ? 13.282 -0.488 -31.906 1.00 66.50 87 TRP A O 1
ATOM 745 N N . ASP A 1 88 ? 12.053 -1.080 -33.686 1.00 66.62 88 ASP A N 1
ATOM 746 C CA . ASP A 1 88 ? 11.515 -2.311 -33.081 1.00 66.62 88 ASP A CA 1
ATOM 747 C C . ASP A 1 88 ? 12.610 -3.337 -32.762 1.00 66.62 88 ASP A C 1
ATOM 749 O O . ASP A 1 88 ? 12.662 -3.917 -31.670 1.00 66.62 88 ASP A O 1
ATOM 753 N N . LYS A 1 89 ? 13.566 -3.508 -33.684 1.00 69.06 89 LYS A N 1
ATOM 754 C CA . LYS A 1 89 ? 14.740 -4.374 -33.482 1.00 69.06 89 LYS A CA 1
ATOM 755 C C . LYS A 1 89 ? 15.634 -3.839 -32.356 1.00 69.06 89 LYS A C 1
ATOM 757 O O . LYS A 1 89 ? 16.189 -4.618 -31.577 1.00 69.06 89 LYS A O 1
ATOM 762 N N . MET A 1 90 ? 15.746 -2.520 -32.220 1.00 69.12 90 MET A N 1
ATOM 763 C CA . MET A 1 90 ? 16.543 -1.843 -31.201 1.00 69.12 90 MET A CA 1
ATOM 764 C C . MET A 1 90 ? 15.882 -1.943 -29.824 1.00 69.12 90 MET A C 1
ATOM 766 O O . MET A 1 90 ? 16.564 -2.274 -28.852 1.00 69.12 90 MET A O 1
ATOM 770 N N . GLN A 1 91 ? 14.558 -1.786 -29.737 1.00 71.31 91 GLN A N 1
ATOM 771 C CA . GLN A 1 91 ? 13.793 -2.048 -28.516 1.00 71.31 91 GLN A CA 1
ATOM 772 C C . GLN A 1 91 ? 13.930 -3.505 -28.054 1.00 71.31 91 GLN A C 1
ATOM 774 O O . GLN A 1 91 ? 14.092 -3.758 -26.855 1.00 71.31 91 GLN A O 1
ATOM 779 N N . ALA A 1 92 ? 13.903 -4.472 -28.976 1.00 70.94 92 ALA A N 1
ATOM 780 C CA . ALA A 1 92 ? 14.148 -5.881 -28.660 1.00 70.94 92 ALA A CA 1
ATOM 781 C C . ALA A 1 92 ? 15.586 -6.119 -28.151 1.00 70.94 92 ALA A C 1
ATOM 783 O O . ALA A 1 92 ? 15.789 -6.819 -27.157 1.00 70.94 92 ALA A O 1
ATOM 784 N N . CYS A 1 93 ? 16.591 -5.473 -28.756 1.00 68.62 93 CYS A N 1
ATOM 785 C CA . CYS A 1 93 ? 17.988 -5.552 -28.310 1.00 68.62 93 CYS A CA 1
ATOM 786 C C . CYS A 1 93 ? 18.198 -4.980 -26.900 1.00 68.62 93 CYS A C 1
ATOM 788 O O . CYS A 1 93 ? 18.909 -5.580 -26.091 1.00 68.62 93 CYS A O 1
ATOM 790 N N . ILE A 1 94 ? 17.574 -3.840 -26.585 1.00 72.62 94 ILE A N 1
ATOM 791 C CA . ILE A 1 94 ? 17.666 -3.212 -25.260 1.00 72.62 94 ILE A CA 1
ATOM 792 C C . ILE A 1 94 ? 17.011 -4.106 -24.197 1.00 72.62 94 ILE A C 1
ATOM 794 O O . ILE A 1 94 ? 17.609 -4.337 -23.143 1.00 72.62 94 ILE A O 1
ATOM 798 N N . ARG A 1 95 ? 15.826 -4.671 -24.482 1.00 70.62 95 ARG A N 1
ATOM 799 C CA . ARG A 1 95 ? 15.134 -5.614 -23.582 1.00 70.62 95 ARG A CA 1
ATOM 800 C C . ARG A 1 95 ? 15.971 -6.867 -23.296 1.00 70.62 95 ARG A C 1
ATOM 802 O O . ARG A 1 95 ? 16.158 -7.214 -22.130 1.00 70.62 95 ARG A O 1
ATOM 809 N N . ASN A 1 96 ? 16.554 -7.482 -24.328 1.00 68.19 96 ASN A N 1
ATOM 810 C CA . ASN A 1 96 ? 17.399 -8.677 -24.193 1.00 68.19 96 ASN A CA 1
ATOM 811 C C . ASN A 1 96 ? 18.723 -8.425 -23.455 1.00 68.19 96 ASN A C 1
ATOM 813 O O . ASN A 1 96 ? 19.256 -9.328 -22.811 1.00 68.19 96 ASN A O 1
ATOM 817 N N . ARG A 1 97 ? 19.278 -7.209 -23.524 1.00 66.94 97 ARG A N 1
ATOM 818 C CA . ARG A 1 97 ? 20.473 -6.849 -22.746 1.00 66.94 97 ARG A CA 1
ATOM 819 C C . ARG A 1 97 ? 20.140 -6.711 -21.260 1.00 66.94 97 ARG A C 1
ATOM 821 O O . ARG A 1 97 ? 20.873 -7.247 -20.434 1.00 66.94 97 ARG A O 1
ATOM 828 N N . LYS A 1 98 ? 19.0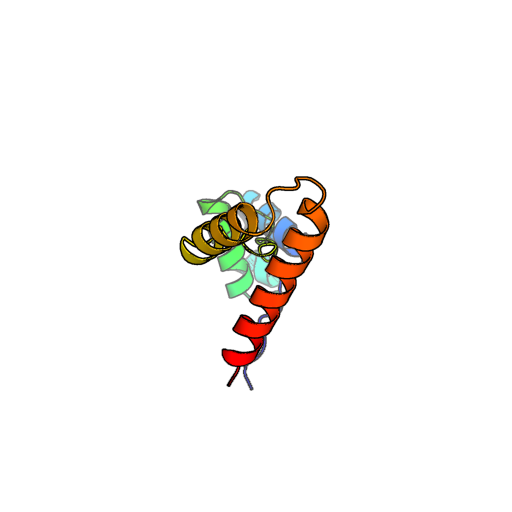22 -6.047 -20.932 1.00 62.47 98 LYS A N 1
ATOM 829 C CA . LYS A 1 98 ? 18.584 -5.847 -19.540 1.00 62.47 98 LYS A CA 1
ATOM 830 C C . LYS A 1 98 ? 18.248 -7.165 -18.834 1.00 62.47 98 LYS A C 1
ATOM 832 O O . LYS A 1 98 ? 18.607 -7.309 -17.671 1.00 62.47 98 LYS A O 1
ATOM 837 N N . SER A 1 99 ? 17.642 -8.134 -19.529 1.00 58.94 99 SER A N 1
ATOM 838 C CA . SER A 1 99 ? 17.336 -9.460 -18.963 1.00 58.94 99 SER A CA 1
ATOM 839 C C . SER A 1 99 ? 18.584 -10.311 -18.686 1.00 58.94 99 SER A C 1
ATOM 841 O O . SER A 1 99 ? 18.614 -11.058 -17.708 1.00 58.94 99 SER A O 1
ATOM 843 N N . LYS A 1 100 ? 19.640 -10.174 -19.502 1.00 57.59 100 LYS A N 1
ATOM 844 C CA . LYS A 1 100 ? 20.942 -10.828 -19.277 1.00 57.59 100 LYS A CA 1
ATOM 845 C C . LYS A 1 100 ? 21.698 -10.226 -18.092 1.00 57.59 100 LYS A C 1
ATOM 847 O O . LYS A 1 100 ? 22.245 -10.972 -17.291 1.00 57.59 100 LYS A O 1
ATOM 852 N N . THR A 1 101 ? 21.685 -8.900 -17.939 1.00 53.88 101 THR A N 1
ATOM 853 C CA . THR A 1 101 ? 22.331 -8.236 -16.792 1.00 53.88 101 THR A CA 1
ATOM 854 C C . THR A 1 101 ? 21.639 -8.543 -15.467 1.00 53.88 101 THR A C 1
ATOM 856 O O . THR A 1 101 ? 22.323 -8.722 -14.471 1.00 53.88 101 THR A O 1
ATOM 859 N N . THR A 1 102 ? 20.306 -8.671 -15.446 1.00 51.47 102 THR A N 1
ATOM 860 C CA . THR A 1 102 ? 19.566 -9.040 -14.225 1.00 51.47 102 THR A CA 1
ATOM 861 C C . THR A 1 102 ? 19.703 -10.515 -13.850 1.00 51.47 102 THR A C 1
ATOM 863 O O . THR A 1 102 ? 19.543 -10.842 -12.684 1.00 51.47 102 THR A O 1
ATOM 866 N N . LYS A 1 103 ? 19.999 -11.413 -14.801 1.00 44.53 103 LYS A N 1
ATOM 867 C CA . LYS A 1 103 ? 20.271 -12.834 -14.506 1.00 44.53 103 LYS A CA 1
ATOM 868 C C . LYS A 1 103 ? 21.653 -13.067 -13.890 1.00 44.53 103 LYS A C 1
ATOM 870 O O . LYS A 1 103 ? 21.819 -14.031 -13.161 1.00 44.53 103 LYS A O 1
ATOM 875 N N . LEU A 1 104 ? 22.625 -12.199 -14.174 1.00 45.19 104 LEU A N 1
ATOM 876 C CA . LEU A 1 104 ? 23.985 -12.288 -13.623 1.00 45.19 104 LEU A CA 1
ATOM 877 C C . LEU A 1 104 ? 24.128 -11.614 -12.248 1.00 45.19 104 LEU A C 1
ATOM 879 O O . LEU A 1 104 ? 25.132 -11.816 -11.583 1.00 45.19 104 LEU A O 1
ATOM 883 N N . SER A 1 105 ? 23.139 -10.819 -11.824 1.00 40.38 105 SER A N 1
ATOM 884 C CA . SER A 1 105 ? 23.109 -10.130 -10.525 1.00 40.38 105 SER A CA 1
ATOM 885 C C . SER A 1 105 ? 22.218 -10.823 -9.481 1.00 40.38 105 SER A C 1
ATOM 887 O O . SER A 1 105 ? 21.871 -10.205 -8.479 1.00 40.38 105 SER A O 1
ATOM 889 N N . VAL A 1 106 ? 21.775 -12.054 -9.755 1.00 44.81 106 VAL A N 1
ATOM 890 C CA . VAL A 1 106 ? 21.027 -12.920 -8.827 1.00 44.81 106 VAL A CA 1
ATOM 891 C C . VAL A 1 106 ? 21.850 -14.193 -8.632 1.00 44.81 106 VAL A C 1
ATOM 893 O 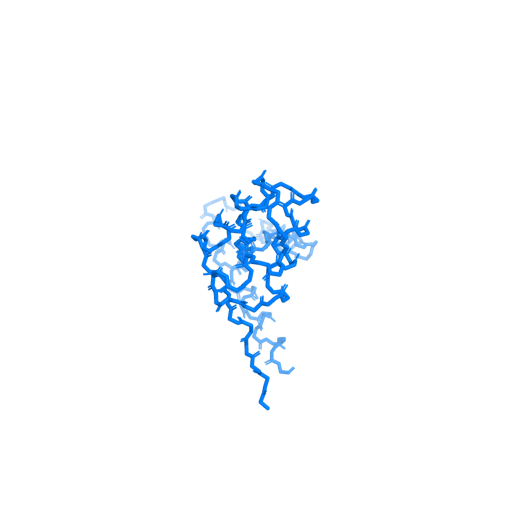O . VAL A 1 106 ? 21.492 -15.254 -9.134 1.00 44.81 106 VAL A O 1
ATOM 896 N N . ILE A 1 107 ? 23.004 -14.038 -7.987 1.00 39.56 107 ILE A N 1
ATOM 897 C CA . ILE A 1 107 ? 23.783 -15.074 -7.297 1.00 39.56 107 ILE A CA 1
ATOM 898 C C . ILE A 1 107 ? 24.340 -14.396 -6.048 1.00 39.56 107 ILE A C 1
ATOM 900 O O . ILE A 1 107 ? 24.833 -13.254 -6.201 1.00 39.56 107 ILE A O 1
#

pLDDT: mean 75.48, std 13.54, range [39.56, 92.69]